Protein AF-A0A7W0L634-F1 (afdb_monomer)

Nearest PDB structures (foldseek):
  8eon-assembly1_C  TM=4.065E-01  e=4.225E+00  Pseudomonas phage vB_PaeM_E217
  9b45-assembly1_U  TM=4.174E-01  e=6.003E+00  Pseudomonas virus Pa193
  8jx3-assembly1_F  TM=2.010E-01  e=8.044E+00  Staphylococcus aureus
  3b07-assembly1_H  TM=1.077E-01  e=5.340E+00  Staphylococcus aureus subsp. aureus Mu50

Structure (mmCIF, N/CA/C/O backbone):
data_AF-A0A7W0L634-F1
#
_entry.id   AF-A0A7W0L634-F1
#
loop_
_atom_site.group_PDB
_atom_site.id
_atom_site.type_symbol
_atom_site.label_atom_id
_atom_site.label_alt_id
_atom_site.label_comp_id
_atom_site.label_asym_id
_atom_site.label_entity_id
_atom_site.label_seq_id
_atom_site.pdbx_PDB_ins_code
_atom_site.Cartn_x
_atom_site.Cartn_y
_atom_site.Cartn_z
_atom_site.occupancy
_atom_site.B_iso_or_equiv
_atom_site.auth_seq_id
_atom_site.auth_comp_id
_atom_site.auth_asym_id
_atom_site.auth_atom_id
_atom_site.pdbx_PDB_model_num
ATOM 1 N N . MET A 1 1 ? 2.750 6.349 7.926 1.00 70.75 1 MET A N 1
ATOM 2 C CA . MET A 1 1 ? 1.328 6.072 8.220 1.00 70.75 1 MET A CA 1
ATOM 3 C C . MET A 1 1 ? 1.255 4.875 9.156 1.00 70.75 1 MET A C 1
ATOM 5 O O . MET A 1 1 ? 1.820 3.844 8.813 1.00 70.75 1 MET A O 1
ATOM 9 N N . THR A 1 2 ? 0.631 4.986 10.327 1.00 88.50 2 THR A N 1
ATOM 10 C CA . THR A 1 2 ? 0.340 3.814 11.179 1.00 88.50 2 THR A CA 1
ATOM 11 C C . THR A 1 2 ? -1.170 3.663 11.322 1.00 88.50 2 THR A C 1
ATOM 13 O O . THR A 1 2 ? -1.891 4.660 11.284 1.00 88.50 2 THR A O 1
ATOM 16 N N . TYR A 1 3 ? -1.642 2.422 11.453 1.00 94.94 3 TYR A N 1
ATOM 17 C CA . TYR A 1 3 ? -3.057 2.106 11.635 1.00 94.94 3 TYR A CA 1
AT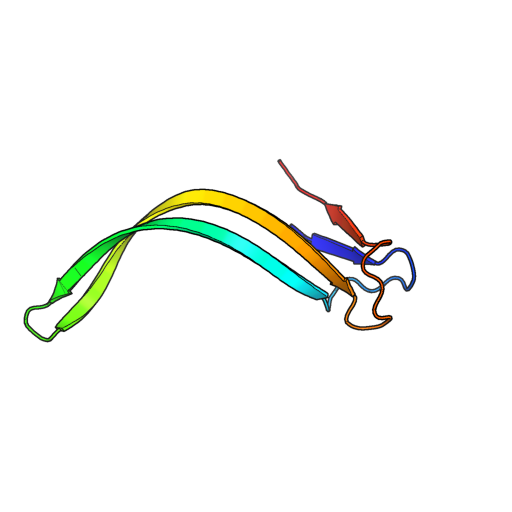OM 18 C C . TYR A 1 3 ? -3.303 1.554 13.035 1.00 94.94 3 TYR A C 1
ATOM 20 O O . TYR A 1 3 ? -2.524 0.749 13.554 1.00 94.94 3 TYR A O 1
ATOM 28 N N . ARG A 1 4 ? -4.423 1.948 13.635 1.00 95.88 4 ARG A N 1
ATOM 29 C CA . ARG A 1 4 ? -4.933 1.382 14.882 1.00 95.88 4 ARG A CA 1
ATOM 30 C C . ARG A 1 4 ? -6.395 1.002 14.695 1.00 95.88 4 ARG A C 1
ATOM 32 O O . ARG A 1 4 ? -7.198 1.815 14.261 1.00 95.88 4 ARG A O 1
ATOM 39 N N . CYS A 1 5 ? -6.733 -0.227 15.064 1.00 97.19 5 CYS A N 1
ATOM 40 C CA . CYS A 1 5 ? -8.113 -0.676 15.160 1.00 97.19 5 CYS A CA 1
ATOM 41 C C . CYS A 1 5 ? -8.675 -0.276 16.524 1.00 97.19 5 CYS A C 1
ATOM 43 O O . CYS A 1 5 ? -8.200 -0.754 17.554 1.00 97.19 5 CYS A O 1
ATOM 45 N N . GLU A 1 6 ? -9.686 0.579 16.544 1.00 96.56 6 GLU A N 1
ATOM 46 C CA . GLU A 1 6 ? -10.368 0.999 17.767 1.00 96.56 6 GLU A CA 1
ATOM 47 C C . GLU A 1 6 ? -11.337 -0.066 18.289 1.00 96.56 6 GLU A C 1
ATOM 49 O O . GLU A 1 6 ? -11.597 -0.106 19.485 1.00 96.56 6 GLU A O 1
ATOM 54 N N . ALA A 1 7 ? -11.778 -0.997 17.434 1.00 96.88 7 ALA A N 1
ATOM 55 C CA . ALA A 1 7 ? -12.669 -2.084 17.844 1.00 96.88 7 ALA A CA 1
ATOM 56 C C . ALA A 1 7 ? -11.977 -3.161 18.701 1.00 96.88 7 ALA A C 1
ATOM 58 O O . ALA A 1 7 ? -12.607 -3.739 19.578 1.00 96.88 7 ALA A O 1
ATOM 59 N N . CYS A 1 8 ? -10.696 -3.466 18.452 1.00 96.81 8 CYS A N 1
ATOM 60 C CA . CYS A 1 8 ? -9.981 -4.529 19.184 1.00 96.81 8 CYS A CA 1
ATOM 61 C C . CYS A 1 8 ? -8.587 -4.136 19.694 1.00 96.81 8 CYS A C 1
ATOM 63 O O . CYS A 1 8 ? -7.895 -4.956 20.292 1.00 96.81 8 CYS A O 1
ATOM 65 N N . GLY A 1 9 ? -8.133 -2.909 19.434 1.00 95.31 9 GLY A N 1
ATOM 66 C CA . GLY A 1 9 ? -6.826 -2.418 19.875 1.00 95.31 9 GLY A CA 1
ATOM 67 C C . GLY A 1 9 ? -5.630 -2.867 19.028 1.00 95.31 9 GLY A C 1
ATOM 68 O O . GLY A 1 9 ? -4.510 -2.450 19.324 1.00 95.31 9 GLY A O 1
ATOM 69 N N . ASN A 1 10 ? -5.830 -3.670 17.975 1.00 95.94 10 ASN A N 1
ATOM 70 C CA . ASN A 1 10 ? -4.753 -4.102 17.078 1.00 95.94 10 ASN A CA 1
ATOM 71 C C . ASN A 1 10 ? -4.044 -2.909 16.413 1.00 95.94 10 ASN A C 1
ATOM 73 O O . ASN A 1 10 ? -4.689 -1.949 15.992 1.00 95.94 10 ASN A O 1
ATOM 77 N N . LYS A 1 11 ? -2.716 -2.996 16.285 1.00 95.50 11 LYS A N 1
ATOM 78 C CA . LYS A 1 11 ? -1.852 -1.953 15.696 1.00 95.50 11 LYS A CA 1
ATOM 79 C C . LYS A 1 11 ? -0.852 -2.483 14.666 1.00 95.50 11 LYS A C 1
ATOM 81 O O . LYS A 1 11 ? -0.085 -1.706 14.114 1.00 95.50 11 LYS A O 1
ATOM 86 N N . THR A 1 12 ? -0.821 -3.793 14.425 1.00 94.31 12 THR A N 1
ATOM 87 C CA . THR A 1 12 ? 0.307 -4.426 13.718 1.00 94.31 12 THR A CA 1
ATOM 88 C C . THR A 1 12 ? -0.094 -5.244 12.498 1.00 94.31 12 THR A C 1
ATOM 90 O O . THR A 1 12 ? 0.769 -5.558 11.686 1.00 94.31 12 THR A O 1
ATOM 93 N N . ARG A 1 13 ? -1.375 -5.606 12.341 1.00 95.50 13 ARG A N 1
ATOM 94 C CA . ARG A 1 13 ? -1.832 -6.486 11.249 1.00 95.50 13 ARG A CA 1
ATOM 95 C C . ARG A 1 13 ? -3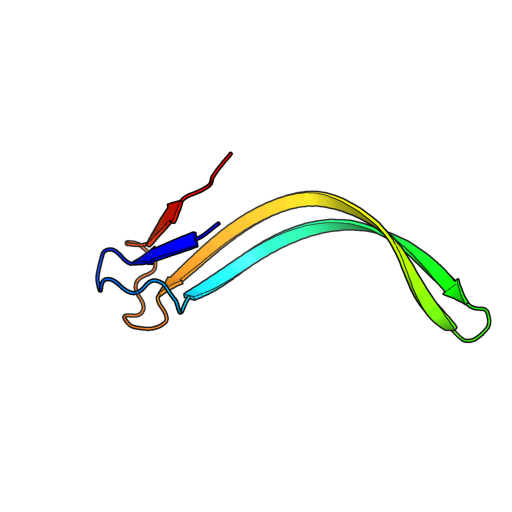.067 -5.935 10.545 1.00 95.50 13 ARG A C 1
ATOM 97 O O . ARG A 1 13 ? -4.163 -5.983 11.110 1.00 95.50 13 ARG A O 1
ATOM 104 N N . PHE A 1 14 ? -2.894 -5.449 9.322 1.00 97.00 14 PHE A N 1
ATOM 105 C CA . PHE A 1 14 ? -3.975 -4.921 8.494 1.00 97.00 14 PHE A CA 1
ATOM 106 C C . PHE A 1 14 ? -3.774 -5.330 7.041 1.00 97.00 14 PHE A C 1
ATOM 108 O O . PHE A 1 14 ? -2.643 -5.323 6.561 1.00 97.00 14 PHE A O 1
ATOM 115 N N . ASP A 1 15 ? -4.870 -5.632 6.355 1.00 97.31 15 ASP A N 1
ATOM 116 C CA . ASP A 1 15 ? -4.876 -5.636 4.897 1.00 97.31 15 ASP A CA 1
ATOM 117 C C . ASP A 1 15 ? -5.109 -4.197 4.441 1.00 97.31 15 ASP A C 1
ATOM 119 O O . ASP A 1 15 ? -6.024 -3.531 4.932 1.00 97.31 15 ASP A O 1
ATOM 123 N N . VAL A 1 16 ? -4.273 -3.715 3.527 1.00 96.12 16 VAL A N 1
ATOM 124 C CA . VAL A 1 16 ? -4.350 -2.361 2.979 1.00 96.12 16 VAL A CA 1
ATOM 125 C C . VAL A 1 16 ? -4.515 -2.474 1.474 1.00 96.12 16 VAL A C 1
ATOM 127 O O . VAL A 1 16 ? -3.698 -3.102 0.807 1.00 96.12 16 VAL A O 1
ATOM 130 N N . ILE A 1 17 ? -5.586 -1.883 0.959 1.00 96.38 17 ILE A N 1
ATOM 131 C CA . ILE A 1 17 ? -5.894 -1.830 -0.465 1.00 96.38 17 ILE A CA 1
ATOM 132 C C . ILE A 1 17 ? -5.737 -0.378 -0.892 1.00 96.38 17 ILE A C 1
ATOM 134 O O . ILE A 1 17 ? -6.357 0.522 -0.318 1.00 96.38 17 ILE A O 1
ATOM 138 N N . GLU A 1 18 ? -4.875 -0.153 -1.872 1.00 96.44 18 GLU A N 1
ATOM 139 C CA . GLU A 1 18 ? -4.549 1.169 -2.383 1.00 96.44 18 GLU A CA 1
ATOM 140 C C . GLU A 1 18 ? -4.324 1.127 -3.891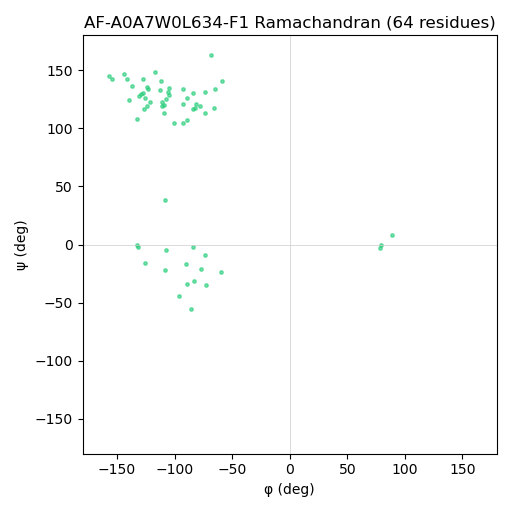 1.00 96.44 18 GLU A C 1
ATOM 142 O O . GLU A 1 18 ? -3.784 0.160 -4.427 1.00 96.44 18 GLU A O 1
ATOM 147 N N . THR A 1 19 ? -4.698 2.216 -4.555 1.00 97.50 19 THR A N 1
ATOM 148 C CA . THR A 1 19 ? -4.364 2.471 -5.953 1.00 97.50 19 THR A CA 1
ATOM 149 C C . THR A 1 19 ? -3.265 3.526 -6.005 1.00 97.50 19 THR A C 1
ATOM 151 O O . THR A 1 19 ? -3.371 4.595 -5.397 1.00 97.50 19 THR A O 1
ATOM 154 N N . LYS A 1 20 ? -2.192 3.228 -6.740 1.00 97.12 20 LYS A N 1
ATOM 155 C CA . LYS A 1 20 ? -1.073 4.142 -6.984 1.00 97.12 20 LYS A CA 1
ATOM 156 C C . LYS A 1 20 ? -0.889 4.336 -8.478 1.00 97.12 20 LYS A C 1
ATOM 158 O O . LYS A 1 20 ? -0.858 3.367 -9.233 1.00 97.12 20 LYS A O 1
ATOM 163 N N . ARG A 1 21 ? -0.729 5.588 -8.893 1.00 98.00 21 ARG A N 1
ATOM 164 C CA . ARG A 1 21 ? -0.332 5.945 -10.255 1.00 98.00 21 ARG A CA 1
ATOM 165 C C . ARG A 1 21 ? 1.071 6.514 -10.203 1.00 98.00 21 ARG A C 1
ATOM 167 O O . ARG A 1 21 ? 1.312 7.521 -9.541 1.00 98.00 21 ARG A O 1
ATOM 174 N N . VAL A 1 22 ? 1.986 5.856 -10.898 1.00 98.06 22 VAL A N 1
ATOM 175 C CA . VAL A 1 22 ? 3.420 6.140 -10.844 1.00 98.06 22 VAL A CA 1
ATOM 176 C C . VAL A 1 22 ? 3.936 6.339 -12.263 1.00 98.06 22 VAL A C 1
ATOM 178 O O . VAL A 1 22 ? 3.496 5.657 -13.189 1.00 98.06 22 VAL A O 1
ATOM 181 N N . ARG A 1 23 ? 4.858 7.283 -12.438 1.00 98.19 23 ARG A N 1
ATOM 182 C CA . ARG A 1 23 ? 5.702 7.391 -13.629 1.00 98.19 23 ARG A CA 1
ATOM 183 C C . ARG A 1 23 ? 7.108 6.955 -13.242 1.00 98.19 23 ARG A C 1
ATOM 185 O O . ARG A 1 23 ? 7.667 7.520 -12.311 1.00 98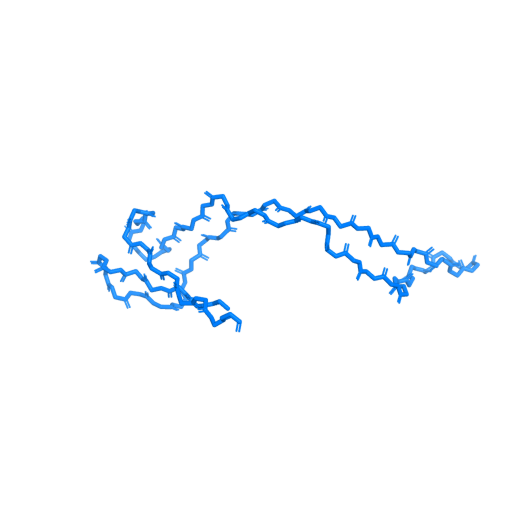.19 23 ARG A O 1
ATOM 192 N N . ALA A 1 24 ? 7.664 5.991 -13.966 1.00 98.19 24 ALA A N 1
ATOM 193 C CA . ALA A 1 24 ? 9.007 5.478 -13.732 1.00 98.19 24 ALA A CA 1
ATOM 194 C C . ALA A 1 24 ? 9.851 5.603 -15.007 1.00 98.19 24 ALA A C 1
ATOM 196 O O . ALA A 1 24 ? 9.374 5.294 -16.102 1.00 98.19 24 ALA A O 1
ATOM 197 N N . PHE A 1 25 ? 11.091 6.069 -14.872 1.00 98.00 25 PHE A N 1
ATOM 198 C CA . PHE A 1 25 ? 12.077 6.082 -15.947 1.00 98.00 25 PHE A CA 1
ATOM 199 C C . PHE A 1 25 ? 12.854 4.763 -15.928 1.00 98.00 25 PHE A C 1
ATOM 201 O O . PHE A 1 25 ? 13.641 4.498 -15.021 1.00 98.00 25 PHE A O 1
ATOM 208 N N . HIS A 1 26 ? 12.570 3.909 -16.912 1.00 98.06 26 HIS A N 1
ATOM 209 C CA . HIS A 1 26 ? 13.172 2.585 -17.040 1.00 98.06 26 HIS A CA 1
ATOM 210 C C . HIS A 1 26 ? 14.414 2.656 -17.929 1.00 98.06 26 HIS A C 1
ATOM 212 O O . HIS A 1 26 ? 14.315 2.987 -19.112 1.00 98.06 26 HIS A O 1
ATOM 218 N N . HIS A 1 27 ? 15.557 2.262 -17.385 1.00 98.00 27 HIS A N 1
ATOM 219 C CA . HIS A 1 27 ? 16.794 2.052 -18.119 1.00 98.00 27 HIS A CA 1
ATOM 220 C C . HIS A 1 27 ? 17.087 0.551 -18.173 1.00 98.00 27 HIS A C 1
ATOM 222 O O . HIS A 1 27 ? 17.359 -0.086 -17.159 1.00 98.00 27 HIS A O 1
ATOM 228 N N . TYR A 1 28 ? 17.017 -0.026 -19.371 1.00 98.12 28 TYR A N 1
ATOM 229 C CA . TYR A 1 28 ? 17.411 -1.412 -19.602 1.00 98.12 28 TYR A CA 1
ATOM 230 C C . TYR A 1 28 ? 18.872 -1.485 -20.041 1.00 98.12 28 TYR A C 1
ATOM 232 O O . TYR A 1 28 ? 19.281 -0.762 -20.951 1.00 98.12 28 TYR A O 1
ATOM 240 N N . SER A 1 29 ? 19.643 -2.395 -19.448 1.00 97.06 29 SER A N 1
ATOM 241 C CA . SER A 1 29 ? 20.963 -2.741 -19.972 1.00 97.06 29 SER A CA 1
ATOM 242 C C . SER A 1 29 ? 20.835 -3.471 -21.314 1.00 97.06 29 SER A C 1
ATOM 244 O O . SER A 1 29 ? 19.785 -4.027 -21.645 1.00 97.06 29 SER A O 1
ATOM 246 N N . LEU A 1 30 ? 21.927 -3.548 -22.081 1.00 97.12 30 LEU A N 1
ATOM 247 C CA . LEU A 1 30 ? 21.955 -4.348 -23.316 1.00 97.12 30 LEU A CA 1
ATOM 248 C C . LEU A 1 30 ? 21.673 -5.843 -23.063 1.00 97.12 30 LEU A C 1
ATOM 250 O O . LEU A 1 30 ? 21.221 -6.537 -23.968 1.00 97.12 30 LEU A O 1
ATOM 254 N N . GLY A 1 31 ? 21.922 -6.331 -21.841 1.00 97.50 31 GLY A N 1
ATOM 255 C CA . GLY A 1 31 ? 21.604 -7.695 -21.406 1.00 97.50 31 GLY A CA 1
ATOM 256 C C . GLY A 1 31 ? 20.158 -7.889 -20.932 1.00 97.50 31 GLY A C 1
ATOM 257 O O . GLY A 1 31 ? 19.788 -9.007 -20.587 1.00 97.50 31 GLY A O 1
ATOM 258 N N . GLY A 1 32 ? 19.342 -6.828 -20.915 1.00 97.12 32 GLY A N 1
ATOM 259 C CA . GLY A 1 32 ? 17.929 -6.875 -20.529 1.00 97.12 32 GLY A CA 1
ATOM 260 C C . GLY A 1 32 ? 17.650 -6.667 -19.038 1.00 97.12 32 GLY A C 1
ATOM 261 O O . GLY A 1 32 ? 16.507 -6.816 -18.610 1.00 97.12 32 GLY A O 1
ATOM 262 N N . GLU A 1 33 ? 18.654 -6.308 -18.238 1.00 97.94 33 GLU A N 1
ATOM 263 C CA . GLU A 1 33 ? 18.454 -5.988 -16.820 1.00 97.94 33 GLU A CA 1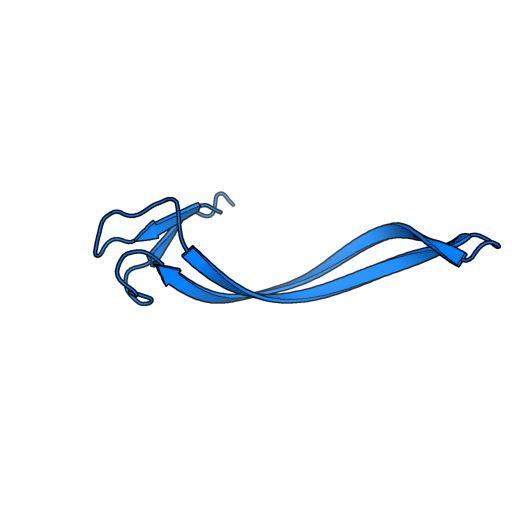
ATOM 264 C C . GLU A 1 33 ? 17.780 -4.619 -16.678 1.00 97.94 33 GLU A C 1
ATOM 266 O O . GLU A 1 33 ? 18.221 -3.649 -17.293 1.00 97.94 33 GLU A O 1
ATOM 271 N N . LEU A 1 34 ? 16.719 -4.533 -15.870 1.00 97.31 34 LEU A N 1
ATOM 272 C CA . LEU A 1 34 ? 15.999 -3.286 -15.608 1.00 97.31 34 LEU A CA 1
ATOM 273 C C . LEU A 1 34 ? 16.608 -2.537 -14.418 1.00 97.31 34 LEU A C 1
ATOM 275 O O . LEU A 1 34 ? 16.659 -3.066 -13.308 1.00 97.31 34 LEU A O 1
ATOM 279 N N . ASN A 1 35 ? 16.952 -1.270 -14.632 1.00 97.44 35 ASN A N 1
ATOM 280 C CA . ASN A 1 35 ? 17.162 -0.271 -13.595 1.00 97.44 35 ASN A CA 1
ATOM 281 C C . ASN A 1 35 ? 16.056 0.796 -13.683 1.00 97.44 35 ASN A C 1
ATOM 283 O O . ASN A 1 35 ? 15.740 1.280 -14.769 1.00 97.44 35 ASN A O 1
ATOM 287 N N . VAL A 1 36 ? 15.445 1.152 -12.554 1.00 97.94 36 VAL A N 1
ATOM 288 C CA . VAL A 1 36 ? 14.522 2.293 -12.480 1.00 97.94 36 VAL A CA 1
ATOM 289 C C . VAL A 1 36 ? 15.298 3.462 -11.885 1.00 97.94 36 VAL A C 1
ATOM 291 O O . VAL A 1 36 ? 15.575 3.467 -10.688 1.00 97.94 36 VAL A O 1
ATOM 294 N N . GLU A 1 37 ? 15.679 4.422 -12.725 1.00 97.62 37 GLU A N 1
ATOM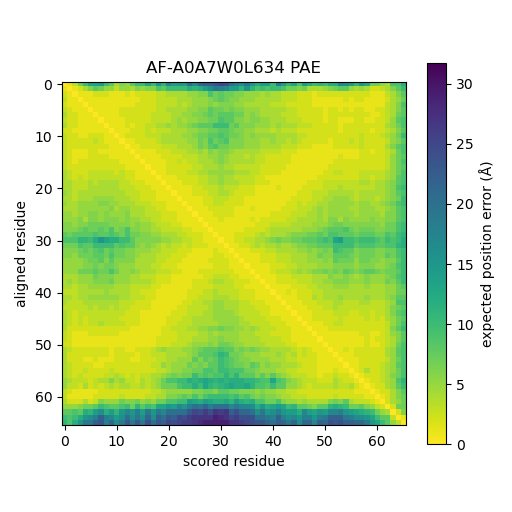 295 C CA . GLU A 1 37 ? 16.555 5.533 -12.321 1.00 97.62 37 GLU A CA 1
ATOM 296 C C . GLU A 1 37 ? 15.785 6.674 -11.647 1.00 97.62 37 GLU A C 1
ATOM 298 O O . GLU A 1 37 ? 16.306 7.342 -10.755 1.00 97.62 37 GLU A O 1
ATOM 303 N N . GLU A 1 38 ? 14.532 6.886 -12.04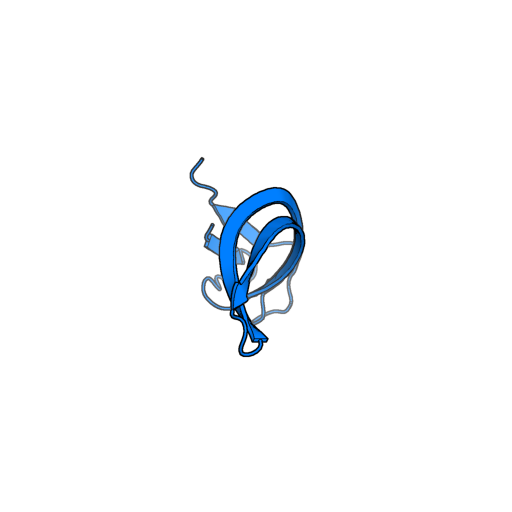9 1.00 97.88 38 GLU A N 1
ATOM 304 C CA . GLU A 1 38 ? 13.641 7.870 -11.441 1.00 97.88 38 GLU A CA 1
ATOM 305 C C . GLU A 1 38 ? 12.247 7.270 -11.275 1.00 97.88 38 GLU A C 1
ATOM 307 O O . GLU A 1 38 ? 11.714 6.637 -12.189 1.00 97.88 38 GLU A O 1
ATOM 312 N N . GLU A 1 39 ? 11.634 7.506 -10.119 1.00 97.81 39 GLU A N 1
ATOM 313 C CA . GLU A 1 39 ? 10.251 7.142 -9.847 1.00 97.81 39 GLU A CA 1
ATOM 314 C C . GLU A 1 39 ? 9.511 8.338 -9.248 1.00 97.81 39 GLU A C 1
ATOM 316 O O . GLU A 1 39 ? 9.940 8.932 -8.259 1.00 97.81 39 GLU A O 1
ATOM 321 N N . GLN A 1 40 ? 8.370 8.681 -9.841 1.00 98.00 40 GLN A N 1
ATOM 322 C CA . GLN A 1 40 ? 7.497 9.738 -9.361 1.00 98.00 40 GLN A CA 1
ATOM 323 C C . GLN A 1 40 ? 6.089 9.202 -9.113 1.00 98.00 40 GLN A C 1
ATOM 325 O O . GLN A 1 40 ? 5.382 8.788 -10.037 1.00 98.00 40 GLN A O 1
ATOM 330 N N . LEU A 1 41 ? 5.645 9.297 -7.861 1.00 97.75 41 LEU A N 1
ATOM 331 C CA . LEU A 1 41 ? 4.258 9.061 -7.481 1.00 97.75 41 LEU A CA 1
ATOM 332 C C . LEU A 1 41 ? 3.397 10.245 -7.938 1.00 97.75 41 LEU A C 1
ATOM 334 O O . LEU A 1 41 ? 3.553 11.364 -7.456 1.00 97.75 41 LEU A O 1
ATOM 338 N N . LEU A 1 42 ? 2.500 9.997 -8.888 1.00 97.62 42 LEU A N 1
ATOM 339 C CA . LEU A 1 42 ? 1.597 11.010 -9.438 1.00 97.62 42 LEU A CA 1
ATOM 340 C C . LEU A 1 42 ? 0.291 11.088 -8.652 1.00 97.62 42 LEU A C 1
ATOM 342 O O . LEU A 1 42 ? -0.313 12.150 -8.545 1.00 97.62 42 LEU A O 1
ATOM 346 N N . GLU A 1 43 ? -0.166 9.946 -8.148 1.00 97.31 43 GLU A N 1
ATOM 347 C CA . GLU A 1 43 ? -1.418 9.833 -7.416 1.00 97.31 43 GLU A CA 1
ATOM 348 C C . GLU A 1 43 ? -1.365 8.642 -6.471 1.00 97.31 43 GLU A C 1
ATOM 350 O O . GLU A 1 43 ? -0.843 7.576 -6.812 1.00 97.31 43 GLU A O 1
ATOM 355 N N . HIS A 1 44 ? -1.949 8.814 -5.292 1.00 96.12 44 HIS A N 1
ATOM 356 C CA . HIS A 1 44 ? -2.096 7.758 -4.308 1.00 96.12 44 HIS A CA 1
ATOM 357 C C . HIS A 1 44 ? -3.464 7.856 -3.657 1.00 96.12 44 HIS A C 1
ATOM 359 O O . HIS A 1 44 ? -3.837 8.896 -3.116 1.00 96.12 44 HIS A O 1
ATOM 365 N N . LYS A 1 45 ? -4.208 6.756 -3.720 1.00 95.25 45 LYS A N 1
ATOM 366 C CA . LYS A 1 45 ? -5.532 6.631 -3.133 1.00 95.25 45 LYS A CA 1
ATOM 367 C C . LYS A 1 45 ? -5.572 5.404 -2.238 1.00 95.25 45 LYS A C 1
ATOM 369 O O . LYS A 1 45 ? -5.441 4.279 -2.714 1.00 95.25 45 LYS A O 1
ATOM 374 N N . LEU A 1 46 ? -5.794 5.628 -0.948 1.00 94.25 46 LEU A N 1
ATOM 375 C CA . LEU A 1 46 ? -6.108 4.566 -0.002 1.00 94.25 46 LEU A CA 1
ATOM 376 C C . LEU A 1 46 ? -7.581 4.179 -0.176 1.00 94.25 46 LEU A C 1
ATOM 378 O O . LEU A 1 46 ? -8.462 5.021 -0.015 1.00 94.25 46 LEU A O 1
ATOM 382 N N . GLU A 1 47 ? -7.852 2.927 -0.531 1.00 95.38 47 GLU A N 1
ATOM 383 C CA . GLU A 1 47 ? -9.212 2.462 -0.821 1.00 95.38 47 GLU A CA 1
ATOM 384 C C . GLU A 1 47 ? -9.855 1.804 0.390 1.00 95.38 47 GLU A C 1
ATOM 386 O O . GLU A 1 47 ? -11.020 2.054 0.693 1.00 95.38 47 GLU A O 1
ATOM 391 N N . LYS A 1 48 ? -9.102 0.947 1.087 1.00 95.31 48 LYS A N 1
ATOM 392 C CA . LYS A 1 48 ? -9.626 0.201 2.227 1.00 95.31 48 LYS A CA 1
ATOM 393 C C . LYS A 1 48 ? -8.512 -0.244 3.157 1.00 95.31 48 LYS A C 1
ATOM 395 O O . LYS A 1 48 ? -7.439 -0.644 2.713 1.00 95.31 48 LYS A O 1
ATOM 400 N N . VAL A 1 49 ? -8.808 -0.250 4.452 1.00 97.06 49 VAL A N 1
ATOM 401 C CA . VAL A 1 49 ? -7.965 -0.874 5.472 1.00 97.06 49 VAL A CA 1
ATOM 402 C C . VAL A 1 49 ? -8.826 -1.812 6.299 1.00 97.06 49 VAL A C 1
ATOM 404 O O . VAL A 1 49 ? -9.901 -1.427 6.748 1.00 97.06 49 VAL A O 1
ATOM 407 N N . VAL A 1 50 ? -8.374 -3.048 6.491 1.00 97.38 50 VAL A N 1
ATOM 408 C CA . VAL A 1 50 ? -9.109 -4.068 7.248 1.00 97.38 50 VAL A CA 1
ATOM 409 C C . VAL A 1 50 ? -8.225 -4.622 8.346 1.00 97.38 50 VAL A C 1
ATOM 411 O O . VAL A 1 50 ? -7.122 -5.103 8.095 1.00 97.38 50 VAL A O 1
ATOM 414 N N . CYS A 1 51 ? -8.704 -4.587 9.586 1.00 97.81 51 CYS A N 1
ATOM 415 C CA . CYS A 1 51 ? -8.023 -5.221 10.700 1.00 97.81 51 CYS A CA 1
ATOM 416 C C . CYS A 1 51 ? -8.021 -6.740 10.517 1.00 97.81 51 CYS A C 1
ATOM 418 O O . CYS A 1 51 ? -9.065 -7.382 10.570 1.00 97.81 51 CYS A O 1
ATOM 420 N N . ARG A 1 52 ? -6.835 -7.340 10.399 1.00 96.62 52 ARG A N 1
ATOM 421 C CA . ARG A 1 52 ? -6.702 -8.794 10.216 1.00 96.62 52 ARG A CA 1
ATOM 422 C C . ARG A 1 52 ? -6.994 -9.619 11.465 1.00 96.62 52 ARG A C 1
ATOM 424 O O . ARG A 1 52 ? -7.048 -10.838 11.380 1.00 96.62 52 ARG A O 1
ATOM 431 N N . TRP A 1 53 ? -7.151 -8.963 12.612 1.00 95.44 53 TRP A N 1
ATOM 432 C CA . TRP A 1 53 ? -7.475 -9.630 13.868 1.00 95.44 53 TRP A CA 1
ATOM 433 C C . TRP A 1 53 ? -8.981 -9.826 14.045 1.00 95.44 53 TRP A C 1
ATOM 435 O O . TRP A 1 53 ? -9.429 -10.947 14.242 1.00 95.44 53 TRP A O 1
ATOM 445 N N . CYS A 1 54 ? -9.763 -8.744 13.961 1.00 96.88 54 CYS A N 1
ATOM 446 C CA . CYS A 1 54 ? -11.213 -8.793 14.173 1.00 96.88 54 CYS A CA 1
ATOM 447 C C . CYS A 1 54 ? -12.048 -8.638 12.894 1.00 96.88 54 CYS A C 1
ATOM 449 O O . CYS A 1 54 ? -13.268 -8.707 12.963 1.00 96.88 54 CYS A O 1
ATOM 451 N N . GLY A 1 55 ? -11.424 -8.378 11.743 1.00 96.44 55 GLY A N 1
ATOM 452 C CA . GLY A 1 55 ? -12.115 -8.163 10.468 1.00 96.44 55 GLY A CA 1
ATOM 453 C C . GLY A 1 55 ? -12.743 -6.776 10.291 1.00 96.44 55 GLY A C 1
ATOM 454 O O . GLY A 1 55 ? -13.279 -6.500 9.222 1.00 96.44 55 GLY A O 1
ATOM 455 N N . SER A 1 56 ? -12.676 -5.890 11.294 1.00 95.31 56 SER A N 1
ATOM 456 C CA . SER A 1 56 ? -13.257 -4.543 11.190 1.00 95.31 56 SER A CA 1
ATOM 457 C C . SER A 1 56 ? -12.546 -3.703 10.127 1.00 95.31 56 SER A C 1
ATOM 459 O O . SER A 1 56 ? -11.313 -3.647 10.098 1.00 95.31 56 SER A O 1
ATOM 461 N N . ALA A 1 57 ? -13.335 -3.035 9.287 1.00 94.12 57 ALA A N 1
ATOM 462 C CA . ALA A 1 57 ? -12.876 -2.013 8.348 1.00 94.12 57 ALA A CA 1
ATOM 463 C C . ALA A 1 57 ? -13.305 -0.594 8.768 1.00 94.12 57 ALA A C 1
ATOM 465 O O . ALA A 1 57 ? -12.661 0.376 8.383 1.00 94.12 57 ALA A O 1
ATOM 466 N N . ASP A 1 58 ? -14.348 -0.474 9.593 1.00 92.31 58 ASP A N 1
ATOM 467 C CA . ASP A 1 58 ? -14.970 0.816 9.924 1.00 92.31 58 ASP A CA 1
ATOM 468 C C . ASP A 1 58 ? -14.350 1.485 11.156 1.00 92.31 58 ASP A C 1
ATOM 470 O O . ASP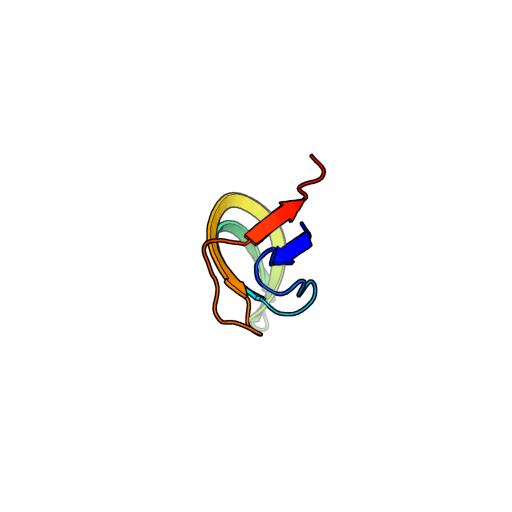 A 1 58 ? -14.532 2.674 11.391 1.00 92.31 58 ASP A O 1
ATOM 474 N N . SER A 1 59 ? -13.608 0.728 11.968 1.00 93.62 59 SER A N 1
ATOM 475 C CA . SER A 1 59 ? -13.028 1.211 13.229 1.00 93.62 59 SER A CA 1
ATOM 476 C C . SER A 1 59 ? -11.516 1.386 13.133 1.00 93.62 59 SER A C 1
ATOM 478 O O . SER A 1 59 ? -10.788 1.017 14.055 1.00 93.62 59 SER A O 1
ATOM 480 N N . ILE A 1 60 ? -11.022 1.868 11.994 1.00 94.75 60 ILE A N 1
ATOM 481 C CA . ILE A 1 60 ? -9.591 2.025 11.738 1.00 94.75 60 ILE A CA 1
ATOM 482 C C . ILE A 1 60 ? -9.244 3.506 11.725 1.00 94.75 60 ILE A C 1
ATOM 484 O O . ILE A 1 60 ? -9.730 4.257 10.887 1.00 94.75 60 ILE A O 1
ATOM 488 N N . VAL A 1 61 ? -8.348 3.909 12.623 1.00 94.50 61 VAL A N 1
ATOM 489 C CA . VAL A 1 61 ? -7.776 5.255 12.628 1.00 94.50 61 VAL A CA 1
ATOM 490 C C . VAL A 1 61 ? -6.349 5.205 12.105 1.00 94.50 61 VAL A C 1
ATOM 492 O O . VAL A 1 61 ? -5.559 4.333 12.484 1.00 94.50 61 VAL A O 1
ATOM 495 N N . SER A 1 62 ? -6.019 6.139 11.218 1.00 90.19 62 SER A N 1
ATOM 496 C CA . SER A 1 62 ? -4.659 6.344 10.730 1.00 90.19 62 SER A CA 1
ATOM 497 C C . SER A 1 62 ? -4.062 7.593 11.359 1.00 90.19 62 SER A C 1
ATOM 499 O O . SER A 1 62 ? -4.679 8.654 11.290 1.00 90.19 62 SER A O 1
ATOM 501 N N . SER A 1 63 ? -2.846 7.511 11.894 1.00 77.12 63 SER A N 1
ATOM 502 C CA . SER A 1 63 ? -2.060 8.721 12.148 1.00 77.12 63 SER A CA 1
ATOM 503 C C . SER A 1 63 ? -1.174 8.988 10.933 1.00 77.12 63 SER A C 1
ATOM 505 O O . SER A 1 63 ? -0.177 8.287 10.703 1.00 77.12 63 SER A O 1
ATOM 507 N N . ALA A 1 64 ? -1.576 9.976 10.137 1.00 62.88 64 ALA A N 1
ATOM 508 C CA . ALA A 1 64 ? -0.687 10.647 9.204 1.00 62.88 64 ALA A CA 1
ATOM 509 C C . ALA A 1 64 ? 0.110 11.689 9.993 1.00 62.88 64 ALA A C 1
ATOM 511 O O . ALA A 1 64 ? -0.484 12.576 10.602 1.00 62.88 64 ALA A O 1
ATOM 512 N N . SER A 1 65 ? 1.436 11.580 9.994 1.00 49.12 65 SER A N 1
ATOM 513 C CA . SER A 1 65 ? 2.262 12.773 10.170 1.00 49.12 65 SER A CA 1
ATOM 514 C C . SER A 1 65 ? 2.346 13.408 8.790 1.00 49.12 65 SER A C 1
ATOM 516 O O . SER A 1 65 ? 2.766 12.728 7.851 1.00 49.12 65 SER A O 1
ATOM 518 N N . ALA A 1 66 ? 1.821 14.628 8.686 1.00 44.25 66 ALA A N 1
ATOM 519 C CA . ALA A 1 66 ? 1.937 15.483 7.510 1.00 44.25 66 ALA A CA 1
ATOM 520 C C . ALA A 1 66 ? 3.405 15.737 7.144 1.00 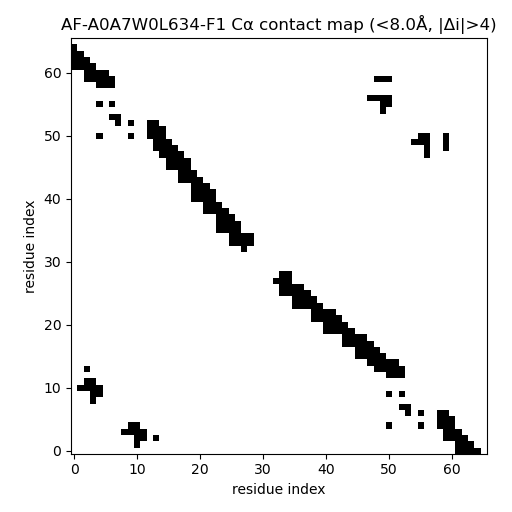44.25 66 ALA A C 1
ATOM 522 O O . ALA A 1 66 ? 4.245 15.743 8.077 1.00 44.25 66 ALA A O 1
#

Secondary structure (DSSP, 8-state):
-EEEETTT---S-EEEEEEEEEEEEEEE-TT--EEEEEEEEEEEEEEEEEETTT--SSSEEEE---

Mean predicted aligned error: 4.57 Å

Sequence (66 aa):
MTYRCEACGNKTRFDVIETKRVRAFHHYSLGGELNVEEEQLLEHKLEKVVCRWCGSADSIVSSASA

Solvent-accessible surface area (backbone atoms only — not comparable to full-atom values): 4222 Å² total; per-residue (Å²): 120,49,54,35,29,74,82,79,66,52,63,87,55,65,51,75,44,67,54,74,44,70,50,68,44,75,46,65,46,98,89,65,52,81,42,75,84,44,78,43,81,77,43,79,43,84,74,47,52,30,30,68,83,83,64,50,53,87,43,62,50,70,54,72,81,129

Radius of gyration: 17.28 Å; Cα contacts (8 Å, |Δi|>4): 122; chains: 1; bounding box: 37×25×43 Å

Foldseek 3Di:
DWKAQPVPGDTDDKDWDKDWDKDWDWDADPVGDTDTPDMDTPDIGTDWIAGPPPRDTPRMDDDDDD

pLDDT: mean 93.67, std 10.17, range [44.25, 98.19]